Protein AF-A0A8J4N704-F1 (afdb_monomer_lite)

Radius of gyration: 15.58 Å; chains: 1; bounding box: 38×38×35 Å

Foldseek 3Di:
DLPDDDPPPQPWPLEWDFPDDPTAIDIWRDDDDGQADDADLLPPWDDDQQASVQQCWRNYWDADPVRQKIWIWRQSGRNSQTKIWMDGRVDNDNPTDIDTRDDLVDDDPPDDHDDPPPDPDD

InterPro domains:
  IPR028994 Integrin alpha, N-terminal [G3DSA:2.130.10.130] (1-122)
  IPR028994 Integrin alpha, N-terminal [SSF69318] (5-93)

Secondary structure (DSSP, 8-state):
-TT----TT--TTSSEEE--TTS-EEESS--SSSSS----TTTTPPPSTTTTTT--TTSEEEE-TTSSEEEEEETTSTTTT-EEEEEETT---SS-EEEEPPPTT---TTPPPPPPTT-TT-

Organism: Eudyptula minor (NCBI:txid37083)

pLDDT: mean 77.07, std 13.44, range [44.0, 92.38]

Structure (mmCIF, N/CA/C/O backbone):
data_AF-A0A8J4N704-F1
#
_entry.id   AF-A0A8J4N704-F1
#
loop_
_atom_site.group_PDB
_atom_site.id
_atom_site.type_symbol
_atom_site.label_atom_id
_atom_site.label_alt_id
_atom_site.label_comp_id
_atom_site.label_asym_id
_atom_site.label_entity_id
_atom_site.label_seq_id
_atom_site.pdbx_PDB_ins_code
_atom_site.Cartn_x
_atom_site.Cartn_y
_atom_site.Cartn_z
_atom_site.occupancy
_atom_site.B_iso_or_equiv
_atom_site.auth_seq_id
_atom_site.auth_comp_id
_atom_site.auth_asym_id
_atom_site.auth_atom_id
_atom_site.pdbx_PDB_model_num
ATOM 1 N N . ASP A 1 1 ? 3.266 20.942 13.167 1.00 48.50 1 ASP A N 1
ATOM 2 C CA . ASP A 1 1 ? 3.247 21.008 11.701 1.00 48.50 1 ASP A CA 1
ATOM 3 C C . ASP A 1 1 ? 2.744 19.669 11.178 1.00 48.50 1 ASP A C 1
ATOM 5 O O . ASP A 1 1 ? 3.483 18.696 11.212 1.00 48.50 1 ASP A O 1
ATOM 9 N N . LEU A 1 2 ? 1.448 19.566 10.862 1.00 54.78 2 LEU A N 1
ATOM 10 C CA . LEU A 1 2 ? 0.803 18.296 10.472 1.00 54.78 2 LEU A CA 1
ATOM 11 C C . LEU A 1 2 ? 1.140 17.874 9.029 1.00 54.78 2 LEU A C 1
ATOM 13 O O . LEU A 1 2 ? 0.718 16.812 8.591 1.00 54.78 2 LEU A O 1
ATOM 17 N N . GLN A 1 3 ? 1.884 18.715 8.306 1.00 59.50 3 GLN A N 1
ATOM 18 C CA . GLN A 1 3 ? 2.324 18.510 6.924 1.00 59.50 3 GLN A CA 1
ATOM 19 C C . GLN A 1 3 ? 3.777 18.013 6.840 1.00 59.50 3 GLN A C 1
ATOM 21 O O . GLN A 1 3 ? 4.267 17.693 5.761 1.00 59.50 3 GLN A O 1
ATOM 26 N N . ARG A 1 4 ? 4.497 17.956 7.969 1.00 70.44 4 ARG A N 1
ATOM 27 C CA . ARG A 1 4 ? 5.892 17.518 7.993 1.00 70.44 4 ARG A CA 1
ATOM 28 C C . ARG A 1 4 ? 5.963 16.001 8.147 1.00 70.44 4 ARG A C 1
ATOM 30 O O . ARG A 1 4 ? 5.755 15.467 9.235 1.00 70.44 4 ARG A O 1
ATOM 37 N N . GLU A 1 5 ? 6.302 15.324 7.057 1.00 71.12 5 GLU A N 1
ATOM 38 C CA . GLU A 1 5 ? 6.590 13.892 7.053 1.00 71.12 5 GLU A CA 1
ATOM 39 C C . GLU A 1 5 ? 7.796 13.567 7.959 1.00 71.12 5 GLU A C 1
ATOM 41 O O . GLU A 1 5 ? 8.843 14.217 7.890 1.00 71.12 5 GLU A O 1
ATOM 46 N N . SER A 1 6 ? 7.664 12.541 8.805 1.00 78.25 6 SER A N 1
ATOM 47 C CA . SER A 1 6 ? 8.779 11.984 9.580 1.00 78.25 6 SER A CA 1
ATOM 48 C C . SER A 1 6 ? 9.316 10.736 8.892 1.00 78.25 6 SER A C 1
ATOM 50 O O . SER A 1 6 ? 8.657 9.698 8.926 1.00 78.25 6 SER A O 1
ATOM 52 N N . LYS A 1 7 ? 10.505 10.837 8.285 1.00 77.44 7 LYS A N 1
ATOM 53 C CA . LYS A 1 7 ? 11.168 9.733 7.563 1.00 77.44 7 LYS A CA 1
ATOM 54 C C . LYS A 1 7 ? 12.005 8.812 8.460 1.00 77.44 7 LYS A C 1
ATOM 56 O O . LYS A 1 7 ? 12.422 7.740 8.032 1.00 77.44 7 LYS A O 1
ATOM 61 N N . GLU A 1 8 ? 12.246 9.204 9.708 1.00 81.81 8 GLU A N 1
ATOM 62 C CA . GLU A 1 8 ? 13.010 8.398 10.664 1.00 81.81 8 GLU A CA 1
ATOM 63 C C . GLU A 1 8 ? 12.255 7.123 11.050 1.00 81.81 8 GLU A C 1
ATOM 65 O O . GLU A 1 8 ? 11.045 7.148 11.276 1.00 81.81 8 GLU A O 1
ATOM 70 N N . ASN A 1 9 ? 12.981 6.003 11.140 1.00 80.44 9 ASN A N 1
ATOM 71 C CA . ASN A 1 9 ? 12.427 4.674 11.433 1.00 80.44 9 ASN A CA 1
ATOM 72 C C . ASN A 1 9 ? 11.294 4.246 10.483 1.00 80.44 9 ASN A C 1
ATOM 74 O O . ASN A 1 9 ? 10.468 3.396 10.828 1.00 80.44 9 ASN A O 1
ATOM 78 N N . GLN A 1 10 ? 1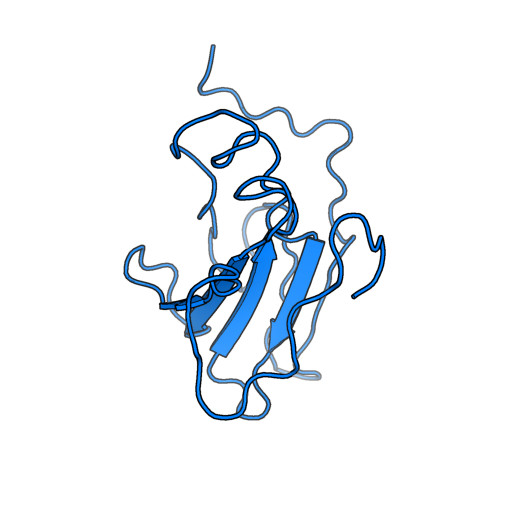1.247 4.816 9.278 1.00 73.88 10 GLN A N 1
ATOM 79 C CA . GLN A 1 10 ? 10.416 4.293 8.210 1.00 73.88 10 GLN A CA 1
ATOM 80 C C . GLN A 1 10 ? 11.099 3.077 7.580 1.00 73.88 10 GLN A C 1
ATOM 82 O O . GLN A 1 10 ? 12.293 3.072 7.295 1.00 73.88 10 GLN A O 1
ATOM 87 N N . TRP A 1 11 ? 10.318 2.025 7.370 1.00 78.50 11 TRP A N 1
ATOM 88 C CA . TRP A 1 11 ? 10.802 0.707 6.973 1.00 78.50 11 TRP A CA 1
ATOM 89 C C . TRP A 1 11 ? 10.937 0.601 5.448 1.00 78.50 11 TRP A C 1
ATOM 91 O O . TRP A 1 11 ? 10.283 -0.238 4.831 1.00 78.50 11 TRP A O 1
ATOM 101 N N . LEU A 1 12 ? 11.720 1.491 4.827 1.00 77.88 12 LEU A N 1
ATOM 102 C CA . LEU A 1 12 ? 11.983 1.453 3.382 1.00 77.88 12 LEU A CA 1
ATOM 103 C C . LEU A 1 12 ? 12.529 0.086 2.957 1.00 77.88 12 LEU A C 1
ATOM 105 O O . LEU A 1 12 ? 13.359 -0.492 3.657 1.00 77.88 12 LEU A O 1
ATOM 109 N N . GLY A 1 13 ? 12.021 -0.455 1.849 1.00 73.50 13 GLY A N 1
ATOM 110 C CA . GLY A 1 13 ? 12.401 -1.777 1.365 1.00 73.50 13 GLY A CA 1
ATOM 111 C C . GLY A 1 13 ? 11.758 -2.957 2.100 1.00 73.50 13 GLY A C 1
ATOM 112 O O . GLY A 1 13 ? 12.029 -4.101 1.742 1.00 73.50 13 GLY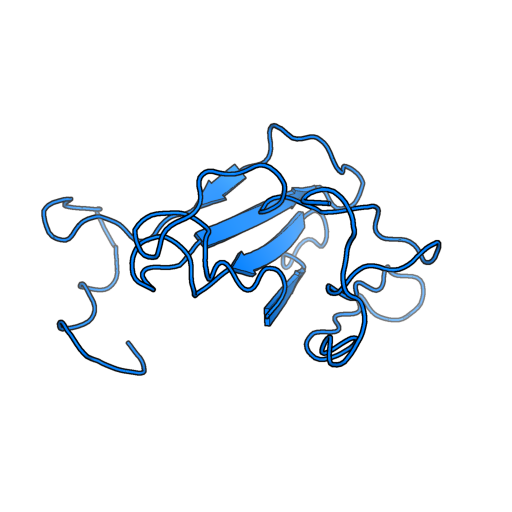 A O 1
ATOM 113 N N . VAL A 1 14 ? 10.875 -2.735 3.089 1.00 84.06 14 VAL A N 1
ATOM 114 C CA . VAL A 1 14 ? 10.146 -3.838 3.757 1.00 84.06 14 VAL A CA 1
ATOM 115 C C . VAL A 1 14 ? 9.269 -4.627 2.783 1.00 84.06 14 VAL A C 1
ATOM 117 O O . VAL A 1 14 ? 9.011 -5.811 2.987 1.00 84.06 14 VAL A O 1
ATOM 120 N N . SER A 1 15 ? 8.843 -3.979 1.700 1.00 84.62 15 SE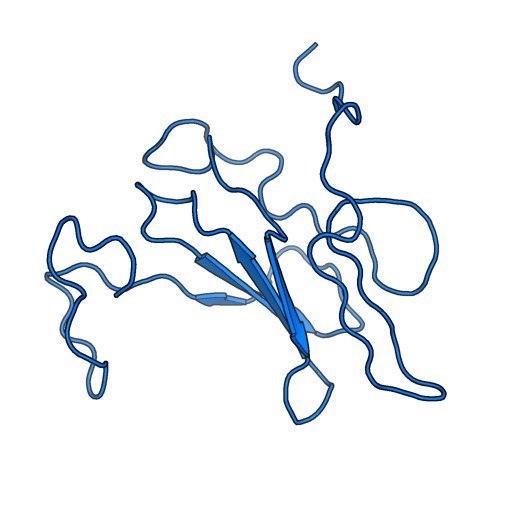R A N 1
ATOM 121 C CA . SER A 1 15 ? 8.150 -4.618 0.595 1.00 84.62 15 SER A CA 1
ATOM 122 C C . SER A 1 15 ? 8.700 -4.107 -0.730 1.00 84.62 15 SER A C 1
ATOM 124 O O . SER A 1 15 ? 8.338 -3.022 -1.179 1.00 84.62 15 SER A O 1
ATOM 126 N N . VAL A 1 16 ? 9.508 -4.944 -1.381 1.00 86.69 16 VAL A N 1
ATOM 127 C CA . VAL A 1 16 ? 10.010 -4.723 -2.741 1.00 86.69 16 VAL A CA 1
ATOM 128 C C . VAL A 1 16 ? 9.447 -5.790 -3.670 1.00 86.69 16 VAL A C 1
ATOM 130 O O . VAL A 1 16 ? 9.439 -6.980 -3.333 1.00 86.69 16 VAL A O 1
ATOM 133 N N . LYS A 1 17 ? 8.998 -5.381 -4.859 1.00 88.19 17 LYS A N 1
ATOM 134 C CA . LYS A 1 17 ? 8.641 -6.297 -5.952 1.00 88.19 17 LYS A CA 1
ATOM 135 C C . LYS A 1 17 ? 9.307 -5.866 -7.251 1.00 88.19 17 LYS A C 1
ATOM 137 O O . LYS A 1 17 ? 9.455 -4.679 -7.514 1.00 88.19 17 LYS A O 1
ATOM 142 N N . SER A 1 18 ? 9.684 -6.845 -8.069 1.00 87.69 18 SER A N 1
ATOM 143 C CA . SER A 1 18 ? 10.274 -6.639 -9.394 1.00 87.69 18 SER A CA 1
ATOM 144 C C . SER A 1 18 ? 9.559 -7.507 -10.423 1.00 87.69 18 SER A C 1
ATOM 146 O O . SER A 1 18 ? 9.195 -8.644 -10.121 1.00 87.69 18 SER A O 1
ATOM 148 N N . GLN A 1 19 ? 9.393 -6.975 -11.632 1.00 88.31 19 GLN A N 1
ATOM 149 C CA . GLN A 1 19 ? 8.921 -7.716 -12.805 1.00 88.31 19 GLN A CA 1
ATOM 150 C C . GLN A 1 19 ? 10.041 -8.513 -13.507 1.00 88.31 19 GLN A C 1
ATOM 152 O O . GLN A 1 19 ? 9.783 -9.209 -14.484 1.00 88.31 19 GLN A O 1
ATOM 157 N N . GLY A 1 20 ? 11.283 -8.439 -13.016 1.00 87.19 20 GLY A N 1
ATOM 158 C CA . GLY A 1 20 ? 12.446 -9.087 -13.625 1.00 87.19 20 GLY A CA 1
ATOM 159 C C . GLY A 1 20 ? 13.208 -8.180 -14.597 1.00 87.19 20 GLY A C 1
ATOM 160 O O . GLY A 1 20 ? 13.073 -6.958 -14.575 1.00 87.19 20 GLY A O 1
ATOM 161 N N . ALA A 1 21 ? 14.074 -8.781 -15.418 1.00 89.44 21 ALA A N 1
ATOM 162 C CA . ALA A 1 21 ? 14.992 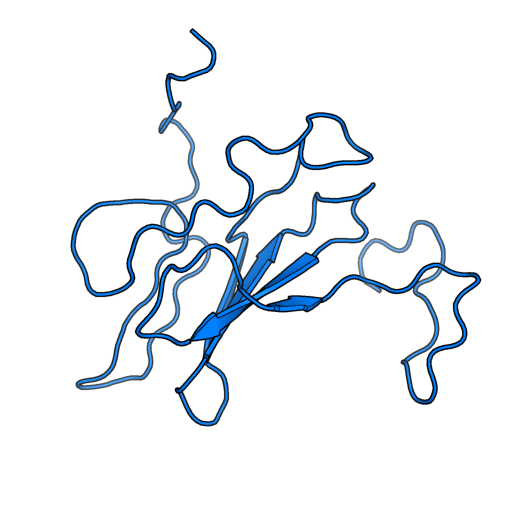-8.046 -16.288 1.00 89.44 21 ALA A CA 1
ATOM 163 C C . ALA A 1 21 ? 14.244 -7.150 -17.291 1.00 89.44 21 ALA A C 1
ATOM 165 O O . ALA A 1 21 ? 13.398 -7.625 -18.043 1.00 89.44 21 ALA A O 1
ATOM 166 N N . GLY A 1 22 ? 14.581 -5.857 -17.305 1.00 84.06 22 GLY A N 1
ATOM 167 C CA . GLY A 1 22 ? 13.942 -4.858 -18.170 1.00 84.06 22 GLY A CA 1
ATOM 168 C C . GLY A 1 22 ? 12.532 -4.438 -17.740 1.00 84.06 22 GLY A C 1
ATOM 169 O O . GLY A 1 22 ? 11.910 -3.650 -18.446 1.00 84.06 22 GLY A O 1
ATOM 170 N N . GLY A 1 23 ? 12.028 -4.953 -16.614 1.00 82.62 23 GLY A N 1
ATOM 171 C CA . GLY A 1 23 ? 10.730 -4.592 -16.049 1.00 82.62 23 GLY A CA 1
ATOM 172 C C . GLY A 1 23 ? 10.832 -3.588 -14.899 1.00 82.62 23 GLY A C 1
ATOM 173 O O . GLY A 1 23 ? 11.924 -3.215 -14.467 1.00 82.62 23 GLY A O 1
ATOM 174 N N . LYS A 1 24 ? 9.676 -3.165 -14.378 1.00 82.81 24 LYS A N 1
ATOM 175 C CA . LYS A 1 24 ? 9.607 -2.183 -13.289 1.00 82.81 24 LYS A CA 1
ATOM 176 C C . LYS A 1 24 ? 9.904 -2.803 -11.924 1.00 82.81 24 LYS A C 1
ATOM 178 O O . LYS A 1 24 ? 9.660 -3.991 -11.673 1.00 82.81 24 LYS A O 1
ATOM 183 N N . ILE A 1 25 ? 10.408 -1.965 -11.025 1.00 83.31 25 ILE A N 1
ATOM 184 C CA . ILE A 1 25 ? 10.608 -2.268 -9.608 1.00 83.31 25 ILE A CA 1
ATOM 185 C C . ILE A 1 25 ? 9.735 -1.311 -8.808 1.00 83.31 25 ILE A C 1
ATOM 187 O O . ILE A 1 25 ? 9.624 -0.138 -9.146 1.00 83.31 25 ILE A O 1
ATOM 191 N N . VAL A 1 26 ? 9.122 -1.816 -7.744 1.00 80.69 26 VAL A N 1
ATOM 192 C CA . VAL A 1 26 ? 8.380 -0.994 -6.794 1.00 80.69 26 VAL A CA 1
ATOM 193 C C . VAL A 1 26 ? 8.894 -1.207 -5.378 1.00 80.69 26 VAL A C 1
ATOM 195 O O . VAL A 1 26 ? 9.020 -2.343 -4.912 1.00 80.69 26 VAL A O 1
ATOM 198 N N . ASP A 1 27 ? 9.149 -0.089 -4.706 1.00 77.69 27 ASP A N 1
ATOM 199 C CA . ASP A 1 27 ? 9.311 0.021 -3.261 1.00 77.69 27 ASP A CA 1
ATOM 200 C C . ASP A 1 27 ? 8.271 1.018 -2.743 1.00 77.69 27 ASP A C 1
ATOM 202 O O . ASP A 1 27 ? 7.917 2.005 -3.384 1.00 77.69 27 ASP A O 1
ATOM 206 N N . LEU A 1 28 ? 7.729 0.703 -1.584 1.00 68.38 28 LEU A N 1
ATOM 207 C CA . LEU A 1 28 ? 6.434 1.148 -1.109 1.00 68.38 28 LEU A CA 1
ATOM 208 C C . LEU A 1 28 ? 6.493 2.252 -0.054 1.00 68.38 28 LEU A C 1
ATOM 210 O O . LEU A 1 28 ? 5.465 2.744 0.412 1.00 68.38 28 LEU A O 1
ATOM 214 N N . ARG A 1 29 ? 7.698 2.632 0.356 1.00 61.41 29 ARG A N 1
ATOM 215 C CA . ARG A 1 29 ? 7.937 3.595 1.432 1.00 61.41 29 ARG A CA 1
ATOM 216 C C . ARG A 1 29 ? 8.664 4.813 0.882 1.00 61.41 29 ARG A C 1
ATOM 218 O O . ARG A 1 29 ? 9.761 5.105 1.312 1.00 61.41 29 ARG A O 1
ATOM 225 N N . VAL A 1 30 ? 8.036 5.486 -0.081 1.00 54.38 30 VAL A N 1
ATOM 226 C CA . VAL A 1 30 ? 8.356 6.847 -0.551 1.00 54.38 30 VAL A CA 1
ATOM 227 C C . VAL A 1 30 ? 9.858 7.162 -0.633 1.00 54.38 30 VAL A C 1
ATOM 229 O O . VAL A 1 30 ? 10.463 7.604 0.346 1.00 54.38 30 VAL A O 1
ATOM 232 N N . ARG A 1 31 ? 10.425 7.087 -1.846 1.00 55.06 31 ARG A N 1
ATOM 233 C CA . ARG A 1 31 ? 11.375 8.113 -2.300 1.00 55.06 31 ARG A CA 1
ATOM 234 C C . ARG A 1 31 ? 11.646 8.125 -3.807 1.00 55.06 31 ARG A C 1
ATOM 236 O O . ARG A 1 31 ? 11.920 7.094 -4.405 1.00 55.06 31 ARG A O 1
ATOM 243 N N . ASP A 1 32 ? 11.567 9.351 -4.321 1.00 51.72 32 ASP A N 1
ATOM 244 C CA . ASP A 1 32 ? 12.197 10.007 -5.471 1.00 51.72 32 ASP A CA 1
ATOM 245 C C . ASP A 1 32 ? 12.980 9.124 -6.466 1.00 51.72 32 ASP A C 1
ATOM 247 O O . ASP A 1 32 ? 14.132 8.759 -6.243 1.00 51.72 32 ASP A O 1
ATOM 251 N N . GLU A 1 33 ? 12.329 8.906 -7.615 1.00 50.09 33 GLU A N 1
ATOM 252 C CA . GLU A 1 33 ? 12.923 8.701 -8.948 1.00 50.09 33 GLU 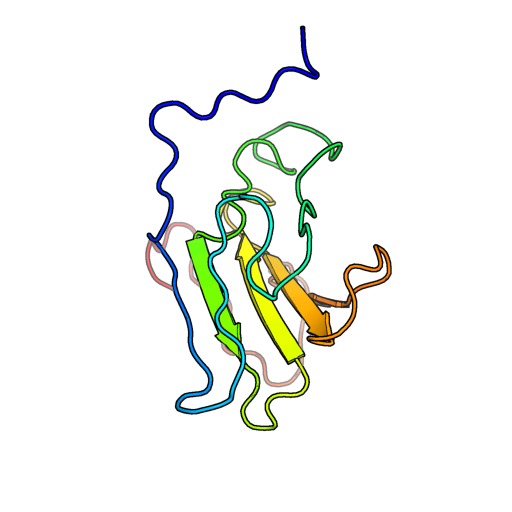A CA 1
ATOM 253 C C . GLU A 1 33 ? 13.553 7.350 -9.316 1.00 50.09 33 GLU A C 1
ATOM 255 O O . GLU A 1 33 ? 14.580 7.327 -9.984 1.00 50.09 33 GLU A O 1
ATOM 260 N N . LEU A 1 34 ? 12.884 6.225 -9.037 1.00 51.38 34 LEU A N 1
ATOM 261 C CA . LEU A 1 34 ? 13.068 5.000 -9.837 1.00 51.38 34 LEU A CA 1
ATOM 262 C C . LEU A 1 34 ? 11.704 4.320 -10.115 1.00 51.38 34 LEU A C 1
ATOM 264 O O . LEU A 1 34 ? 11.229 3.482 -9.357 1.00 51.38 34 LEU A O 1
ATOM 268 N N . ASP A 1 35 ? 11.058 4.746 -11.205 1.00 53.56 35 ASP A N 1
ATOM 269 C CA . ASP A 1 35 ? 10.072 4.015 -12.031 1.00 53.56 35 ASP A CA 1
ATOM 270 C C . ASP A 1 35 ? 8.673 3.630 -11.491 1.00 53.56 35 ASP A C 1
ATOM 272 O O . ASP A 1 35 ? 7.949 2.890 -12.166 1.00 53.56 35 ASP A O 1
ATOM 276 N N . GLY A 1 36 ? 8.230 4.166 -10.346 1.00 55.44 36 GLY A N 1
ATOM 277 C CA . GLY A 1 36 ? 6.902 3.861 -9.781 1.00 55.44 36 GLY A CA 1
ATOM 278 C C . GLY A 1 36 ? 5.854 4.989 -9.772 1.00 55.44 36 GLY A C 1
ATOM 279 O O . GLY A 1 36 ? 4.704 4.764 -10.126 1.00 55.44 36 GLY A O 1
ATOM 280 N N . GLY A 1 37 ? 6.232 6.213 -9.398 1.00 61.75 37 GLY A N 1
ATOM 281 C CA . GLY A 1 37 ? 5.288 7.298 -9.081 1.00 61.75 37 GLY A CA 1
ATOM 282 C C . GLY A 1 37 ? 5.061 7.469 -7.570 1.00 61.75 37 GLY A C 1
ATOM 283 O O . GLY A 1 37 ? 5.434 6.614 -6.768 1.00 61.75 37 GLY A O 1
ATOM 284 N N . GLU A 1 38 ? 4.494 8.605 -7.150 1.00 70.56 38 GLU A N 1
ATOM 285 C CA . GLU A 1 38 ? 4.181 8.860 -5.736 1.00 70.56 38 GLU A CA 1
ATOM 286 C C . GLU A 1 38 ? 2.801 8.291 -5.362 1.00 70.56 38 GLU A C 1
ATOM 288 O O . GLU A 1 38 ? 1.771 8.912 -5.623 1.00 70.56 38 GLU A O 1
ATOM 293 N N . TRP A 1 39 ? 2.756 7.133 -4.695 1.00 76.38 39 TRP A N 1
ATOM 294 C CA . TRP A 1 39 ? 1.503 6.585 -4.158 1.00 76.38 39 TRP A CA 1
ATOM 295 C C . TRP A 1 39 ? 1.329 6.933 -2.681 1.00 76.38 39 TRP A C 1
ATOM 297 O O . TRP A 1 39 ? 1.939 6.333 -1.795 1.00 76.38 39 TRP A O 1
ATOM 307 N N . LYS A 1 40 ? 0.455 7.905 -2.409 1.00 79.25 40 LYS A N 1
ATOM 308 C CA . LYS A 1 40 ? 0.160 8.405 -1.056 1.00 79.25 40 LYS A CA 1
ATOM 309 C C . LYS A 1 40 ? -1.316 8.230 -0.694 1.00 79.25 40 LYS A C 1
ATOM 311 O O . LYS A 1 40 ? -1.973 9.142 -0.208 1.00 79.25 40 LYS A O 1
ATOM 316 N N . PHE A 1 41 ? -1.875 7.042 -0.924 1.00 81.81 41 PHE A N 1
ATOM 317 C CA . PHE A 1 41 ? -3.325 6.823 -0.809 1.00 81.81 41 PHE A CA 1
ATOM 318 C C . PHE A 1 41 ? -3.880 6.910 0.624 1.00 81.81 41 PHE A C 1
ATOM 320 O O . PHE A 1 41 ? -5.098 7.055 0.796 1.00 81.81 41 PHE A O 1
ATOM 327 N N . CYS A 1 42 ? -3.020 6.836 1.646 1.00 86.38 42 CYS A N 1
ATOM 328 C CA . CYS A 1 42 ? -3.398 7.072 3.040 1.00 86.38 42 CYS A CA 1
ATOM 329 C C . CYS A 1 42 ? -3.174 8.506 3.528 1.00 86.38 42 CYS A C 1
ATOM 331 O O . CYS A 1 42 ? -3.694 8.870 4.585 1.00 86.38 42 CYS A O 1
ATOM 333 N N . GLU A 1 43 ? -2.440 9.324 2.778 1.00 85.69 43 GLU A N 1
ATOM 334 C CA . GLU A 1 43 ? -2.199 10.720 3.127 1.00 85.69 43 GLU A CA 1
ATOM 335 C C . GLU A 1 43 ? -3.493 11.543 3.034 1.00 85.69 43 GLU A C 1
ATOM 337 O O . GLU A 1 43 ? -4.369 11.279 2.212 1.00 85.69 43 GLU A O 1
ATOM 342 N N . GLY A 1 44 ? -3.658 12.514 3.937 1.00 85.50 44 GLY A N 1
ATOM 343 C CA . GLY A 1 44 ? -4.825 13.406 3.960 1.00 85.50 44 GLY A CA 1
ATOM 344 C C . GLY A 1 44 ? -6.159 12.744 4.337 1.00 85.50 44 GLY A C 1
ATOM 345 O O . GLY A 1 44 ? -7.186 13.420 4.395 1.00 85.50 44 GLY A O 1
ATOM 346 N N . ARG A 1 45 ? -6.178 11.436 4.620 1.00 88.06 45 ARG A N 1
ATOM 347 C CA . ARG A 1 45 ? -7.391 10.701 5.005 1.00 88.06 45 ARG A CA 1
ATOM 348 C C . ARG A 1 45 ? -7.764 10.938 6.482 1.00 88.06 45 ARG A C 1
ATOM 350 O O . ARG A 1 45 ? -6.887 11.239 7.300 1.00 88.06 45 ARG A O 1
ATOM 357 N N . PRO A 1 46 ? -9.047 10.743 6.861 1.00 91.31 46 PRO A N 1
ATOM 358 C CA . PRO A 1 46 ? -9.483 10.842 8.251 1.00 91.31 46 PRO A CA 1
ATOM 359 C C . PRO A 1 46 ? -8.670 9.943 9.188 1.00 91.31 46 PRO A C 1
ATOM 361 O O . PRO A 1 46 ? -8.470 8.755 8.925 1.00 91.31 46 PRO A O 1
ATOM 364 N N . GLN A 1 47 ? -8.223 10.527 10.294 1.00 90.00 47 GLN A N 1
ATOM 365 C CA . GLN A 1 47 ? -7.477 9.834 11.340 1.00 90.00 47 GLN A CA 1
ATOM 366 C C . GLN A 1 47 ? -8.414 8.994 12.223 1.00 90.00 47 GLN A C 1
ATOM 368 O O . GLN A 1 47 ? -9.633 9.145 12.165 1.00 90.00 47 GLN A O 1
ATOM 373 N N . GLY A 1 48 ? -7.832 8.115 13.041 1.00 90.19 48 GLY A N 1
ATOM 374 C CA . GLY A 1 48 ? -8.563 7.188 13.910 1.00 90.19 48 GLY A CA 1
ATOM 375 C C . GLY A 1 48 ? -8.335 5.728 13.532 1.00 90.19 48 GLY A C 1
ATOM 376 O O . GLY A 1 48 ? -8.021 5.409 12.380 1.00 90.19 48 GLY A O 1
ATOM 377 N N . HIS A 1 49 ? -8.470 4.840 14.517 1.00 88.38 49 HIS A N 1
ATOM 378 C CA . HIS A 1 49 ? -8.292 3.400 14.316 1.00 88.38 49 HIS A CA 1
ATOM 379 C C . HIS A 1 49 ? -9.397 2.813 13.418 1.00 88.38 49 HIS A C 1
ATOM 381 O O . HIS A 1 49 ? -9.131 1.917 12.625 1.00 88.38 49 HIS A O 1
ATOM 387 N N . ASP A 1 50 ? -10.602 3.390 13.444 1.00 88.12 50 ASP A N 1
ATOM 388 C CA . ASP A 1 50 ? -11.746 3.059 12.583 1.00 88.12 50 ASP A CA 1
ATOM 389 C C . ASP A 1 50 ? -11.659 3.685 11.174 1.00 88.12 50 ASP A C 1
ATOM 391 O O . ASP A 1 50 ? -12.593 3.581 10.369 1.00 88.12 50 ASP A O 1
ATOM 395 N N . ARG A 1 51 ? -10.549 4.368 10.874 1.00 90.12 51 ARG A N 1
ATOM 396 C CA . ARG A 1 51 ? -10.259 5.044 9.604 1.00 90.12 51 ARG A CA 1
ATOM 397 C C . ARG A 1 51 ? -8.824 4.728 9.163 1.00 90.12 51 ARG A C 1
ATOM 399 O O . ARG A 1 51 ? -8.502 3.558 8.975 1.00 90.12 51 ARG A O 1
ATOM 406 N N . PHE A 1 52 ? -7.976 5.737 8.947 1.00 92.06 52 PHE A N 1
ATOM 407 C CA . PHE A 1 52 ? -6.644 5.591 8.345 1.00 92.06 52 PHE A CA 1
ATOM 408 C C . PHE A 1 52 ? -5.487 5.835 9.325 1.00 92.06 52 PHE A C 1
ATOM 410 O O . PHE A 1 52 ? -4.330 5.789 8.912 1.00 92.06 52 PHE A O 1
ATOM 417 N N . GLY A 1 53 ? -5.765 6.047 10.617 1.00 91.12 53 GLY A N 1
ATOM 418 C CA . GLY A 1 53 ? -4.751 6.432 11.610 1.00 91.12 53 GLY A CA 1
ATOM 419 C C . GLY A 1 53 ? -3.614 5.422 11.798 1.00 91.12 53 GLY A C 1
ATOM 420 O O . GLY A 1 53 ? -2.528 5.790 12.232 1.00 91.12 53 GLY A O 1
ATOM 421 N N . SER A 1 54 ? -3.829 4.157 11.433 1.00 92.38 54 SER A N 1
ATOM 422 C CA . SER A 1 54 ? -2.801 3.109 11.455 1.00 92.38 54 SER A CA 1
ATOM 423 C C . SER A 1 54 ? -2.597 2.456 10.091 1.00 92.38 54 SER A C 1
ATOM 425 O O . SER A 1 54 ? -2.112 1.331 10.035 1.00 92.38 54 SER A O 1
ATOM 427 N N . CYS A 1 55 ? -2.946 3.148 8.999 1.00 90.75 55 CYS A N 1
ATOM 428 C CA . CYS A 1 55 ? -3.061 2.571 7.659 1.00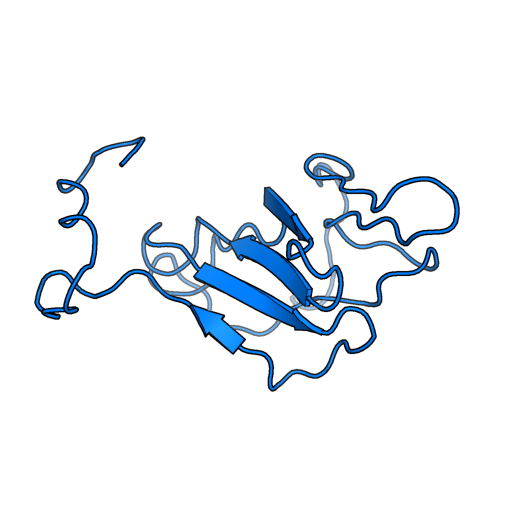 90.75 55 CYS A CA 1
ATOM 429 C C . CYS A 1 55 ? -1.920 1.610 7.271 1.00 90.75 55 CYS A C 1
ATOM 431 O O . CYS A 1 55 ? -2.195 0.539 6.729 1.00 90.75 55 CYS A O 1
ATOM 433 N N . GLN A 1 56 ? -0.663 1.965 7.573 1.00 90.75 56 GLN A N 1
ATOM 434 C CA . GLN A 1 56 ? 0.518 1.166 7.216 1.00 90.75 56 GLN A CA 1
ATOM 435 C C . GLN A 1 56 ? 0.548 0.834 5.716 1.00 90.75 56 GLN A C 1
ATOM 437 O O . GLN A 1 56 ? 0.768 -0.315 5.330 1.00 90.75 56 GLN A O 1
ATOM 442 N N . GLN A 1 57 ? 0.301 1.849 4.875 1.00 87.12 57 GLN A N 1
ATOM 443 C CA . GLN A 1 57 ? 0.384 1.703 3.424 1.00 87.12 57 GLN A CA 1
ATOM 444 C C . GLN A 1 57 ? 1.728 1.095 3.041 1.00 87.12 57 GLN A C 1
ATOM 446 O O . GLN A 1 57 ? 2.775 1.471 3.579 1.00 87.12 57 GLN A O 1
ATOM 451 N N . GLY A 1 58 ? 1.679 0.140 2.122 1.00 79.56 58 GLY A N 1
ATOM 452 C CA . GLY A 1 58 ? 2.888 -0.419 1.561 1.00 79.56 58 GLY A CA 1
ATOM 453 C C . GLY A 1 58 ? 3.606 -1.424 2.463 1.00 79.56 58 GLY A C 1
ATOM 454 O O . GLY A 1 58 ? 4.804 -1.652 2.309 1.00 79.56 58 GLY A O 1
ATOM 455 N N . LEU A 1 59 ? 2.891 -2.060 3.397 1.00 87.69 59 LEU A N 1
ATOM 456 C CA . LEU A 1 59 ? 3.427 -3.236 4.093 1.00 87.69 59 LEU A CA 1
ATOM 457 C C . LEU A 1 59 ? 3.607 -4.433 3.139 1.00 87.69 59 LEU A C 1
ATOM 459 O O . LEU A 1 59 ? 4.456 -5.285 3.378 1.00 87.69 59 LEU A O 1
ATOM 463 N N . ALA A 1 60 ? 2.828 -4.484 2.054 1.00 88.44 60 ALA A N 1
ATOM 464 C CA . ALA A 1 60 ? 2.938 -5.487 1.001 1.00 88.44 60 ALA A CA 1
ATOM 465 C C . ALA A 1 60 ? 2.613 -4.884 -0.376 1.00 88.44 60 ALA A C 1
ATOM 467 O O . ALA A 1 60 ? 1.678 -4.089 -0.490 1.00 88.44 60 ALA A O 1
ATOM 468 N N . ALA A 1 61 ? 3.351 -5.305 -1.407 1.00 88.69 61 ALA A N 1
ATOM 469 C CA . ALA A 1 61 ? 3.082 -5.051 -2.823 1.00 88.69 61 ALA A CA 1
ATOM 470 C C . ALA A 1 61 ? 2.964 -6.356 -3.608 1.00 88.69 61 ALA A C 1
ATOM 472 O O . ALA A 1 61 ? 3.592 -7.361 -3.262 1.00 88.69 61 ALA A O 1
ATOM 473 N N . ALA A 1 62 ? 2.253 -6.302 -4.728 1.00 90.56 62 ALA A N 1
ATOM 474 C CA . ALA A 1 62 ? 2.315 -7.307 -5.779 1.00 90.56 62 ALA A CA 1
ATOM 475 C C . ALA A 1 62 ? 2.095 -6.664 -7.151 1.00 90.56 62 ALA A C 1
ATOM 477 O O . ALA A 1 62 ? 1.389 -5.665 -7.258 1.00 90.56 62 ALA A O 1
ATOM 478 N N . PHE A 1 63 ? 2.660 -7.268 -8.193 1.00 90.44 63 PHE A N 1
ATOM 479 C CA . PHE A 1 63 ? 2.198 -7.035 -9.558 1.00 90.44 63 PHE A CA 1
ATOM 480 C C . PHE A 1 63 ? 1.093 -8.036 -9.881 1.00 90.44 63 PHE A C 1
ATOM 482 O O . PHE A 1 63 ? 1.128 -9.176 -9.406 1.00 90.44 63 PHE A O 1
ATOM 489 N N . SER A 1 64 ? 0.119 -7.624 -10.683 1.00 90.31 64 SER A N 1
ATOM 490 C CA . SER A 1 64 ? -0.820 -8.567 -11.277 1.00 90.31 64 SER A CA 1
ATOM 491 C C . SER A 1 64 ? -0.079 -9.547 -12.202 1.00 90.31 64 SER A C 1
ATOM 493 O O . SER A 1 64 ? 0.985 -9.206 -12.725 1.00 90.31 64 SER A O 1
ATOM 495 N N . PRO A 1 65 ? -0.615 -10.760 -12.438 1.00 91.19 65 PRO A N 1
ATOM 496 C CA . PRO A 1 65 ? 0.033 -11.747 -13.309 1.00 91.19 65 PRO A CA 1
ATOM 497 C C . PRO A 1 65 ? 0.273 -11.256 -14.744 1.00 91.19 65 PRO A C 1
ATOM 499 O O . PRO A 1 65 ? 1.214 -11.690 -15.401 1.00 91.19 65 PRO A O 1
ATOM 502 N N . ASP A 1 66 ? -0.584 -10.355 -15.223 1.00 90.56 66 ASP A N 1
ATOM 503 C CA . ASP A 1 66 ? -0.488 -9.705 -16.530 1.00 90.56 66 ASP A CA 1
ATOM 504 C C . ASP A 1 66 ? 0.382 -8.435 -16.513 1.00 90.56 66 ASP A C 1
ATOM 506 O O . ASP A 1 66 ? 0.547 -7.798 -17.547 1.00 90.56 66 ASP A O 1
ATOM 510 N N . HIS A 1 67 ? 0.961 -8.076 -15.361 1.00 86.69 67 HIS A N 1
ATOM 511 C CA . HIS A 1 67 ? 1.888 -6.956 -15.170 1.00 86.69 67 HIS A CA 1
ATOM 512 C C . HIS A 1 67 ? 1.323 -5.555 -15.454 1.00 86.69 67 HIS A C 1
ATOM 514 O O . HIS A 1 67 ? 2.073 -4.578 -15.405 1.00 86.69 67 HIS A O 1
ATOM 520 N N . HIS A 1 68 ? 0.016 -5.433 -15.693 1.00 85.50 68 HIS A N 1
ATOM 521 C CA . HIS A 1 68 ? -0.646 -4.153 -15.946 1.00 85.50 68 HIS A CA 1
ATOM 522 C C . HIS A 1 68 ? -1.014 -3.399 -14.670 1.00 85.50 68 HIS A C 1
ATOM 524 O O . HIS A 1 68 ? -1.162 -2.174 -14.698 1.00 85.50 68 HIS A O 1
ATOM 530 N N . TYR A 1 69 ? -1.148 -4.116 -13.555 1.00 87.44 69 TYR A N 1
ATOM 531 C CA . TYR A 1 69 ? -1.552 -3.551 -12.283 1.00 87.44 69 TYR A CA 1
ATOM 532 C C . TYR A 1 69 ? -0.518 -3.798 -11.200 1.00 87.44 69 TYR A C 1
ATOM 534 O O . TYR A 1 69 ? 0.202 -4.800 -11.172 1.00 87.44 69 TYR A O 1
ATOM 542 N N . ILE A 1 70 ? -0.507 -2.874 -10.258 1.00 86.94 70 ILE A N 1
ATOM 543 C CA . ILE A 1 70 ? 0.193 -2.979 -9.001 1.00 86.94 70 ILE A CA 1
ATOM 544 C C . ILE A 1 70 ? -0.812 -2.874 -7.859 1.00 86.94 70 ILE A C 1
ATOM 546 O O . ILE A 1 70 ? -1.775 -2.108 -7.909 1.00 86.94 70 ILE A O 1
ATOM 550 N N . LEU A 1 71 ? -0.601 -3.703 -6.845 1.00 89.44 71 LEU A N 1
ATOM 551 C CA . LEU A 1 71 ? -1.466 -3.830 -5.689 1.00 89.44 71 LEU A CA 1
ATOM 552 C C . LEU A 1 71 ? -0.679 -3.480 -4.431 1.00 89.44 71 LEU A C 1
ATOM 554 O O . LEU A 1 71 ? 0.433 -3.976 -4.255 1.00 89.44 71 LEU A O 1
ATOM 558 N N . PHE A 1 72 ? -1.272 -2.689 -3.539 1.00 89.38 72 PHE A N 1
ATOM 559 C CA . PHE A 1 72 ? -0.690 -2.281 -2.264 1.00 89.38 72 PHE A CA 1
ATOM 560 C C . PHE A 1 72 ? -1.607 -2.625 -1.094 1.00 89.38 72 PHE A C 1
ATOM 562 O O . PHE A 1 72 ? -2.785 -2.270 -1.079 1.00 89.38 72 PHE A O 1
ATOM 569 N N . GLY A 1 73 ? -1.049 -3.285 -0.082 1.00 90.56 73 GLY A N 1
ATOM 570 C CA . GLY A 1 73 ? -1.737 -3.574 1.172 1.00 90.56 73 GLY A CA 1
ATOM 571 C C . GLY A 1 73 ? -1.621 -2.429 2.180 1.00 90.56 73 GLY A C 1
ATOM 572 O O . GLY A 1 73 ? -0.544 -1.856 2.364 1.00 90.56 73 GLY A O 1
ATOM 573 N N . ALA A 1 74 ? -2.723 -2.142 2.871 1.00 91.88 74 ALA A N 1
ATOM 574 C CA . ALA A 1 74 ? -2.802 -1.217 4.003 1.00 91.88 74 ALA A CA 1
ATOM 575 C C . ALA A 1 74 ? -3.592 -1.852 5.164 1.00 91.88 74 ALA A C 1
ATOM 577 O O . ALA A 1 74 ? -4.764 -1.520 5.380 1.00 91.88 74 ALA A O 1
ATOM 578 N N . PRO A 1 75 ? -2.990 -2.804 5.898 1.00 92.19 75 PRO A N 1
ATOM 579 C CA . PRO A 1 75 ? -3.715 -3.659 6.836 1.00 92.19 75 PRO A CA 1
ATOM 580 C C . PRO A 1 75 ? -4.247 -2.926 8.068 1.00 92.19 75 PRO A C 1
ATOM 582 O O . PRO A 1 75 ? -5.216 -3.382 8.652 1.00 92.19 75 PRO A O 1
ATOM 585 N N . GLY A 1 76 ? -3.674 -1.791 8.477 1.00 91.75 76 GLY A N 1
ATOM 586 C CA . GLY A 1 76 ? -4.124 -1.088 9.686 1.00 91.75 76 GLY A CA 1
ATOM 587 C C . GLY A 1 76 ? -5.231 -0.058 9.450 1.00 91.75 76 GLY A C 1
ATOM 588 O O . GLY A 1 76 ? -5.443 0.824 10.279 1.00 91.75 76 GLY A O 1
ATOM 589 N N . THR A 1 77 ? -5.915 -0.130 8.310 1.00 90.75 77 THR A N 1
ATOM 590 C CA . THR A 1 77 ? -7.120 0.662 8.040 1.00 90.75 77 THR A CA 1
ATOM 591 C C . THR A 1 77 ? -8.364 -0.021 8.614 1.00 90.75 77 THR A C 1
ATOM 593 O O . THR A 1 77 ? -8.418 -1.247 8.717 1.00 90.75 77 THR A O 1
ATOM 596 N N . TYR A 1 78 ? -9.375 0.774 8.980 1.00 88.50 78 TYR A N 1
ATOM 597 C CA . TYR A 1 78 ? -10.703 0.304 9.398 1.00 88.50 78 TYR A CA 1
ATOM 598 C C . TYR A 1 78 ? -10.677 -0.790 10.480 1.00 88.50 78 TYR A C 1
ATOM 600 O O . TYR A 1 78 ? -11.177 -1.891 10.270 1.00 88.50 78 TYR A O 1
ATOM 608 N N . ASN A 1 79 ? -10.119 -0.503 11.657 1.00 88.06 79 ASN A N 1
ATOM 609 C CA . ASN A 1 79 ? -9.992 -1.462 12.764 1.00 88.06 79 ASN A CA 1
ATOM 610 C C . ASN A 1 79 ? -9.250 -2.739 12.358 1.00 88.06 79 ASN A C 1
ATOM 612 O O . ASN A 1 79 ? -9.672 -3.837 12.709 1.00 88.06 79 ASN A O 1
ATOM 616 N N . TRP A 1 80 ? -8.154 -2.581 11.616 1.00 88.56 80 TRP A N 1
ATOM 617 C CA . TRP A 1 80 ? -7.342 -3.685 11.100 1.00 88.56 80 TRP A CA 1
ATOM 618 C C . TRP A 1 80 ? -8.061 -4.631 10.125 1.00 88.56 80 TRP A C 1
ATOM 620 O O . TRP A 1 80 ? -7.534 -5.693 9.808 1.00 88.56 80 TRP A O 1
ATOM 630 N N . LYS A 1 81 ? -9.230 -4.246 9.594 1.00 86.94 81 LYS A N 1
ATOM 631 C CA . LYS A 1 81 ? -9.861 -4.958 8.470 1.00 86.94 81 LYS A CA 1
ATOM 632 C C . LYS A 1 81 ? -8.992 -4.913 7.218 1.00 86.94 81 LYS A C 1
ATOM 634 O O . LYS A 1 81 ? -8.985 -5.868 6.447 1.00 86.94 81 LYS A O 1
ATOM 639 N N . GLY A 1 82 ? -8.276 -3.807 7.029 1.00 88.25 82 GLY A N 1
ATOM 640 C CA . GLY A 1 82 ? -7.358 -3.613 5.921 1.00 88.25 82 GLY A CA 1
ATOM 641 C C . GLY A 1 82 ? -8.018 -3.169 4.616 1.00 88.25 82 GLY A C 1
ATOM 642 O O . GLY A 1 82 ? -9.234 -3.232 4.428 1.00 88.25 82 GLY A O 1
ATOM 643 N N . LEU A 1 83 ? -7.167 -2.705 3.703 1.00 89.12 83 LEU A N 1
ATOM 644 C CA . LEU A 1 83 ? -7.507 -2.332 2.335 1.00 89.12 83 LEU A CA 1
ATOM 645 C C . LEU A 1 83 ? -6.463 -2.884 1.371 1.00 89.12 83 LEU A C 1
ATOM 647 O O . LEU A 1 83 ? -5.273 -2.935 1.699 1.00 89.12 83 LEU A O 1
ATOM 651 N N . LEU A 1 84 ? -6.918 -3.208 0.164 1.00 90.44 84 LEU A N 1
ATOM 652 C CA . LEU A 1 84 ? -6.068 -3.448 -0.990 1.00 90.44 84 LEU A CA 1
ATOM 653 C C . LEU A 1 84 ? -6.322 -2.344 -2.011 1.00 90.44 84 LEU A C 1
ATOM 655 O O . LEU A 1 84 ? -7.432 -2.180 -2.515 1.00 90.44 84 LEU A O 1
ATOM 659 N N . PHE A 1 85 ? -5.286 -1.577 -2.290 1.00 88.25 85 PHE A N 1
ATOM 660 C CA . PHE A 1 85 ? -5.301 -0.523 -3.285 1.00 88.25 85 PHE A CA 1
ATOM 661 C C . PHE A 1 85 ? -4.723 -1.068 -4.586 1.00 88.25 85 PHE A C 1
ATOM 663 O O . PHE A 1 85 ? -3.653 -1.670 -4.562 1.00 88.25 85 PHE A O 1
ATOM 670 N N . VAL A 1 86 ? -5.424 -0.896 -5.701 1.00 88.19 86 VAL A N 1
ATOM 671 C CA . VAL A 1 86 ? -5.040 -1.450 -7.000 1.00 88.19 86 VAL A CA 1
ATOM 672 C C . VAL A 1 86 ? -5.006 -0.346 -8.031 1.00 88.19 86 VAL A C 1
ATOM 674 O O . VAL A 1 86 ? -5.981 0.381 -8.219 1.00 88.19 86 VAL A O 1
ATOM 677 N N . THR A 1 87 ? -3.886 -0.261 -8.735 1.00 85.12 87 THR A N 1
ATOM 678 C CA . THR A 1 87 ? -3.691 0.735 -9.774 1.00 85.12 87 THR A CA 1
ATOM 679 C C . THR A 1 87 ? -2.974 0.198 -10.986 1.00 85.12 87 THR A C 1
ATOM 681 O O . THR A 1 87 ? -2.249 -0.787 -10.908 1.00 85.12 87 THR A O 1
ATOM 684 N N . ASN A 1 88 ? -3.203 0.851 -12.118 1.00 84.38 88 ASN A N 1
ATOM 685 C CA . ASN A 1 88 ? -2.386 0.673 -13.292 1.00 84.38 88 ASN A CA 1
ATOM 686 C C . ASN A 1 88 ? -0.941 1.115 -13.011 1.00 84.38 88 ASN A C 1
ATOM 688 O O . ASN A 1 88 ? -0.686 2.135 -12.377 1.00 84.38 88 ASN A O 1
ATOM 692 N N . ILE A 1 89 ? 0.010 0.344 -13.523 1.00 80.88 89 ILE A N 1
ATOM 693 C CA . ILE A 1 89 ? 1.438 0.559 -13.287 1.00 80.88 89 ILE A CA 1
ATOM 694 C C . ILE A 1 89 ? 1.993 1.862 -13.893 1.00 80.88 89 ILE A C 1
ATOM 696 O O . ILE A 1 89 ? 3.094 2.283 -13.541 1.00 80.88 89 ILE A O 1
ATOM 700 N N . ASP A 1 90 ? 1.265 2.486 -14.817 1.00 76.06 90 ASP A N 1
ATOM 701 C CA . ASP A 1 90 ? 1.627 3.744 -15.475 1.00 76.06 90 ASP A CA 1
ATOM 702 C C . ASP A 1 90 ? 0.857 4.951 -14.908 1.00 76.06 90 ASP A C 1
ATOM 704 O O . ASP A 1 90 ? 1.001 6.062 -15.417 1.00 76.06 90 ASP A O 1
ATOM 708 N N . SER A 1 91 ? 0.039 4.764 -13.862 1.00 68.38 91 SER A N 1
ATOM 709 C CA . SER A 1 91 ? -0.806 5.821 -13.300 1.00 68.38 91 SER A CA 1
ATOM 710 C C . SER A 1 91 ? -0.725 5.919 -11.774 1.00 68.38 91 SER A C 1
ATOM 712 O O . SER A 1 91 ? -0.843 4.940 -11.037 1.00 68.38 91 SER A O 1
ATOM 714 N N . SER A 1 92 ? -0.602 7.152 -11.283 1.00 62.38 92 SER A N 1
ATOM 715 C CA . SER A 1 92 ? -0.746 7.516 -9.868 1.00 62.38 92 SER A CA 1
ATOM 716 C C . SER A 1 92 ? -2.061 8.264 -9.582 1.00 62.38 92 SER A C 1
ATOM 718 O O . SER A 1 92 ? -2.170 8.935 -8.560 1.00 62.38 92 SER A O 1
ATOM 720 N N . ASP A 1 93 ? -3.043 8.180 -10.488 1.00 65.19 93 ASP A N 1
ATOM 721 C CA . ASP A 1 93 ? -4.345 8.857 -10.379 1.00 65.19 93 ASP A CA 1
ATOM 722 C C . ASP A 1 93 ? -5.109 8.523 -9.070 1.00 65.19 93 ASP A C 1
ATOM 724 O O . ASP A 1 93 ? -5.196 7.361 -8.686 1.00 65.19 93 ASP A O 1
ATOM 728 N N . PRO A 1 94 ? -5.693 9.497 -8.358 1.00 55.25 94 PRO A N 1
ATOM 729 C CA . PRO A 1 94 ? -6.517 9.236 -7.175 1.00 55.25 94 PRO A CA 1
ATOM 730 C C . PRO A 1 94 ? -7.758 8.337 -7.388 1.00 55.25 94 PRO A C 1
ATOM 732 O O . PRO A 1 94 ? -8.217 7.754 -6.399 1.00 55.25 94 PRO A O 1
ATOM 735 N N . ASP A 1 95 ? -8.280 8.170 -8.612 1.00 56.41 95 ASP A N 1
ATOM 736 C CA . ASP A 1 95 ? -9.504 7.392 -8.919 1.00 56.41 95 ASP A CA 1
ATOM 737 C C . ASP A 1 95 ? -9.261 5.872 -9.083 1.00 56.41 95 ASP A C 1
ATOM 739 O O . ASP A 1 95 ? -9.849 5.178 -9.917 1.00 56.41 95 ASP A O 1
ATOM 743 N N . GLN A 1 96 ? -8.365 5.331 -8.259 1.00 71.19 96 GLN A N 1
ATOM 744 C CA . GLN A 1 96 ? -7.917 3.938 -8.298 1.00 71.19 96 GLN A CA 1
ATOM 745 C C . GLN A 1 96 ? -8.838 2.985 -7.525 1.00 71.19 96 GLN A C 1
ATOM 747 O O . GLN A 1 96 ? -9.585 3.368 -6.619 1.00 71.19 96 GLN A O 1
ATOM 752 N N . LEU A 1 97 ? -8.793 1.704 -7.897 1.00 83.19 97 LEU A N 1
ATOM 753 C CA . LEU A 1 97 ? -9.692 0.691 -7.361 1.00 83.19 97 LEU A CA 1
ATOM 754 C C . LEU A 1 97 ? -9.263 0.292 -5.948 1.00 83.19 97 LEU A C 1
ATOM 756 O O . LEU A 1 97 ? -8.115 -0.075 -5.704 1.00 83.19 97 LEU A O 1
ATOM 760 N N . VAL A 1 98 ? -10.205 0.331 -5.008 1.00 86.19 98 VAL A N 1
ATOM 761 C CA . VAL A 1 98 ? -9.966 -0.045 -3.613 1.00 86.19 98 VAL A CA 1
ATOM 762 C C . VAL A 1 98 ? -10.855 -1.222 -3.251 1.00 86.19 98 VAL A C 1
ATOM 764 O O . VAL A 1 98 ? -12.079 -1.098 -3.239 1.00 86.19 98 VAL A O 1
ATOM 767 N N . TYR A 1 99 ? -10.236 -2.340 -2.890 1.00 86.25 99 TYR A N 1
ATOM 768 C CA . TYR A 1 99 ? -10.929 -3.478 -2.303 1.00 86.25 99 TYR A CA 1
ATOM 769 C C . TYR A 1 99 ? -10.866 -3.389 -0.785 1.00 86.25 99 TYR A C 1
ATOM 771 O O . TYR A 1 99 ? -9.827 -3.073 -0.195 1.00 86.25 99 TYR A O 1
ATOM 779 N N . LYS A 1 100 ? -12.002 -3.674 -0.157 1.00 82.12 100 LYS A N 1
ATOM 780 C CA . LYS A 1 100 ? -12.145 -3.718 1.294 1.00 82.12 100 LYS A CA 1
ATOM 781 C C . LYS A 1 100 ? -12.580 -5.110 1.696 1.00 82.12 100 LYS A C 1
ATOM 783 O O . LYS A 1 100 ? -13.273 -5.784 0.936 1.00 82.12 100 LYS A O 1
ATOM 788 N N . THR A 1 101 ? -12.211 -5.496 2.904 1.00 75.12 101 THR A N 1
ATOM 789 C CA . THR A 1 101 ? -12.827 -6.649 3.551 1.00 75.12 101 THR A CA 1
ATOM 790 C C . THR A 1 101 ? -14.328 -6.374 3.706 1.00 75.12 101 THR A C 1
ATOM 792 O O . THR A 1 101 ? -14.672 -5.278 4.168 1.00 75.12 101 THR A O 1
ATOM 795 N N . PRO A 1 102 ? -15.208 -7.306 3.294 1.00 72.81 102 PRO A N 1
ATOM 796 C CA . PRO A 1 102 ? -16.647 -7.171 3.484 1.00 72.81 102 PRO A CA 1
ATOM 797 C C . PRO A 1 102 ? -17.005 -6.958 4.954 1.00 72.81 102 PRO A C 1
ATOM 799 O O . PRO A 1 102 ? -16.269 -7.353 5.864 1.00 72.81 102 PRO A O 1
ATOM 802 N N . GLU A 1 103 ? -18.147 -6.326 5.201 1.00 73.44 103 GLU A N 1
ATOM 803 C CA . GLU A 1 103 ? -18.695 -6.315 6.555 1.00 73.44 103 GLU A CA 1
ATOM 804 C C . GLU A 1 103 ? -19.230 -7.709 6.920 1.00 73.44 103 GLU A C 1
ATOM 806 O O . GLU A 1 103 ? -19.773 -8.381 6.047 1.00 73.44 103 GLU A O 1
ATOM 811 N N . PRO A 1 104 ? -19.204 -8.128 8.201 1.00 67.69 104 PRO A N 1
ATOM 812 C CA . PRO A 1 104 ? -19.716 -9.445 8.604 1.00 67.69 104 PRO A CA 1
ATOM 813 C C . PRO A 1 104 ? -21.192 -9.706 8.259 1.00 67.69 104 PRO A C 1
ATOM 815 O O . PRO A 1 104 ? -21.676 -10.836 8.258 1.00 67.69 104 PRO A O 1
ATOM 818 N N . SER A 1 105 ? -21.958 -8.640 8.020 1.00 67.19 105 SER A N 1
ATOM 819 C CA . SER A 1 105 ? -23.357 -8.698 7.595 1.00 67.19 105 SER A CA 1
ATOM 820 C C . SER A 1 105 ? -23.533 -8.768 6.072 1.00 67.19 105 SER A C 1
ATOM 822 O O . SER A 1 105 ? -24.646 -9.007 5.596 1.00 67.19 105 SER A O 1
ATOM 824 N N . GLU A 1 106 ? -22.466 -8.560 5.301 1.00 71.56 106 GLU A N 1
ATOM 825 C CA . GLU A 1 106 ? -22.470 -8.514 3.845 1.00 71.56 106 GLU A CA 1
ATOM 826 C C . GLU A 1 106 ? -22.269 -9.918 3.265 1.00 71.56 106 GLU A C 1
ATOM 828 O O . GLU A 1 106 ? -21.196 -10.513 3.322 1.00 71.56 106 GLU A O 1
ATOM 833 N N . LYS A 1 107 ? -23.327 -10.479 2.672 1.00 67.06 107 LYS A N 1
ATOM 834 C CA . LYS A 1 107 ? -23.234 -11.772 1.988 1.00 67.06 107 LYS A CA 1
ATOM 835 C C . LYS A 1 107 ? -22.617 -11.591 0.605 1.00 67.06 107 LYS A C 1
ATOM 837 O O . LYS A 1 107 ? -23.336 -11.307 -0.352 1.00 67.06 107 LYS A O 1
ATOM 842 N N . VAL A 1 108 ? -21.310 -11.811 0.493 1.00 69.31 108 VAL A N 1
ATOM 843 C CA . VAL A 1 108 ? -20.605 -11.825 -0.797 1.00 69.31 108 VAL A CA 1
ATOM 844 C C . VAL A 1 108 ? -20.615 -13.245 -1.388 1.00 69.31 108 VAL A C 1
ATOM 846 O O . VAL A 1 108 ? -20.081 -14.171 -0.770 1.00 69.31 108 VAL A O 1
ATOM 849 N N . PRO A 1 109 ? -21.213 -13.469 -2.576 1.00 68.50 109 PRO A N 1
ATOM 850 C CA . PRO A 1 109 ? -21.219 -14.783 -3.214 1.00 68.50 109 PRO A CA 1
ATOM 851 C C . PRO A 1 109 ? -19.794 -15.264 -3.518 1.00 68.50 109 PRO A C 1
ATOM 853 O O . PRO A 1 109 ? -19.054 -14.599 -4.238 1.00 68.50 109 PRO A O 1
ATOM 856 N N . GLY A 1 110 ? -19.416 -16.432 -2.994 1.00 65.69 110 GLY A N 1
ATOM 857 C CA . GLY A 1 110 ? -18.111 -17.049 -3.264 1.00 65.69 110 GLY A CA 1
ATOM 858 C C . GLY A 1 110 ? -16.936 -16.507 -2.441 1.00 65.69 110 GLY A C 1
ATOM 859 O O . GLY A 1 110 ? -15.807 -16.926 -2.687 1.00 65.69 110 GLY A O 1
ATOM 860 N N . ALA A 1 111 ? -17.168 -15.622 -1.467 1.00 64.00 111 ALA A N 1
ATOM 861 C CA . ALA A 1 111 ? -16.128 -15.232 -0.519 1.00 64.00 111 ALA A CA 1
ATOM 862 C C . ALA A 1 111 ? -15.775 -16.404 0.417 1.00 64.00 111 ALA A C 1
ATOM 864 O O . ALA A 1 111 ? -16.658 -17.141 0.867 1.00 64.00 111 ALA A O 1
ATOM 865 N N . ALA A 1 112 ? -14.482 -16.574 0.714 1.00 60.28 112 ALA A N 1
ATOM 866 C CA . ALA A 1 112 ? -14.063 -17.372 1.863 1.00 60.28 112 ALA A CA 1
ATOM 867 C C . ALA A 1 112 ? -14.728 -16.770 3.112 1.00 60.28 112 ALA A C 1
ATOM 869 O O . ALA A 1 112 ? -14.782 -15.548 3.228 1.00 60.28 112 ALA A O 1
ATOM 870 N N . GLY A 1 113 ? -15.303 -17.611 3.978 1.00 59.53 113 GLY A N 1
ATOM 871 C CA . GLY A 1 113 ? -16.047 -17.138 5.147 1.00 59.53 113 GLY A CA 1
ATOM 872 C C . GLY A 1 113 ? -15.219 -16.178 6.000 1.00 59.53 113 GLY A C 1
ATOM 873 O O . GLY A 1 113 ? -13.993 -16.287 6.031 1.00 59.53 113 GLY A O 1
ATOM 874 N N . ASP A 1 114 ? -15.897 -15.242 6.665 1.00 58.53 114 ASP A N 1
ATOM 875 C CA . ASP A 1 114 ? -15.220 -14.227 7.462 1.00 58.53 114 ASP A CA 1
ATOM 876 C C . ASP A 1 114 ? -14.307 -14.857 8.507 1.00 58.53 114 ASP A C 1
ATOM 878 O O . ASP A 1 114 ? -14.664 -15.805 9.216 1.00 58.53 114 ASP A O 1
ATOM 882 N N . VAL A 1 115 ? -13.134 -14.253 8.611 1.00 58.47 115 VAL A N 1
ATOM 883 C CA . VAL A 1 115 ? -12.178 -14.486 9.677 1.00 58.47 115 VAL A CA 1
ATOM 884 C C . VAL A 1 115 ? -12.873 -14.326 11.027 1.00 58.47 115 VAL A C 1
ATOM 886 O O . VAL A 1 115 ? -13.536 -13.314 11.276 1.00 58.47 115 VAL A O 1
ATOM 889 N N . ALA A 1 116 ? -12.713 -15.296 11.930 1.00 57.47 116 ALA A N 1
ATOM 890 C CA . ALA A 1 116 ? -13.287 -15.176 13.264 1.00 57.47 116 ALA A CA 1
ATOM 891 C C . ALA A 1 116 ? -12.719 -13.944 13.987 1.00 57.47 116 ALA A C 1
ATOM 893 O O . ALA A 1 116 ? -11.531 -13.626 13.886 1.00 57.47 116 ALA A O 1
ATOM 894 N N . GLN A 1 117 ? -13.569 -13.255 14.746 1.00 54.59 117 GLN A N 1
ATOM 895 C CA . GLN A 1 117 ? -13.185 -12.038 15.450 1.00 54.59 117 GLN A CA 1
ATOM 896 C C . GLN A 1 117 ? -12.015 -12.312 16.414 1.00 54.59 117 GLN A C 1
ATOM 898 O O . GLN A 1 117 ? -12.097 -13.213 17.248 1.00 54.59 117 GLN A O 1
ATOM 903 N N . ASN A 1 118 ? -10.948 -11.507 16.315 1.00 55.12 118 ASN A N 1
ATOM 904 C CA . ASN A 1 118 ? -9.655 -11.659 17.011 1.00 55.12 118 ASN A CA 1
ATOM 905 C C . ASN A 1 118 ? -8.710 -12.743 16.470 1.00 55.12 118 ASN A C 1
ATOM 907 O O . ASN A 1 118 ? -7.741 -13.091 17.148 1.00 55.12 118 ASN A O 1
ATOM 911 N N . SER A 1 119 ? -8.934 -13.265 15.269 1.00 54.38 119 SER A N 1
ATOM 912 C CA . SER A 1 119 ? -7.928 -14.129 14.655 1.00 54.38 119 SER A CA 1
ATOM 913 C C . SER A 1 119 ? -6.802 -13.275 14.082 1.00 54.38 119 SER A C 1
ATOM 915 O O . SER A 1 119 ? -7.011 -12.388 13.257 1.00 54.38 119 SER A O 1
ATOM 917 N N . TYR A 1 120 ? -5.585 -13.514 14.567 1.00 56.31 120 TYR A N 1
ATOM 918 C CA . TYR A 1 120 ? -4.410 -12.728 14.186 1.00 56.31 120 TYR A CA 1
ATOM 919 C C . TYR A 1 120 ? -3.821 -13.125 12.828 1.00 56.31 120 TYR A C 1
ATOM 921 O O . TYR A 1 120 ? -2.876 -12.482 12.382 1.00 56.31 120 TYR A O 1
ATOM 929 N N . LEU A 1 121 ? -4.376 -14.144 12.168 1.00 49.47 121 LEU A N 1
ATOM 930 C CA . LEU A 1 121 ? -4.045 -14.565 10.810 1.00 49.47 121 LEU A CA 1
ATOM 931 C C . LEU A 1 121 ? -5.244 -15.315 10.208 1.00 49.47 121 LEU A C 1
ATOM 933 O O . LEU A 1 121 ? -5.226 -16.542 10.152 1.00 49.47 121 LEU A O 1
ATOM 937 N N . GLY A 1 122 ? -6.259 -14.581 9.750 1.00 44.00 122 GLY A N 1
ATOM 938 C CA . GLY A 1 122 ? -7.389 -15.176 9.023 1.00 44.00 122 GLY A CA 1
ATOM 939 C C . GLY A 1 122 ? -8.391 -15.933 9.880 1.00 44.00 122 GLY A C 1
ATOM 940 O O . GLY A 1 122 ? -8.110 -16.205 11.062 1.00 44.00 122 GLY A O 1
#

Sequence (122 aa):
DLQRESKENQWLGVSVKSQGAGGKIVDLRVRDELDGGEWKFCEGRPQGHDRFGSCQQGLAAAFSPDHHYILFGAPGTYNWKGLLFVTNIDSSDPDQLVYKTPEPSEKVPGAAGDVAQNSYLG